Protein AF-A0A1Z5SNR1-F1 (afdb_monomer_lite)

Radius of gyration: 35.15 Å; chains: 1; bounding box: 63×49×98 Å

InterPro domains:
  IPR018943 Oligosaccaryltransferase [PF10215] (26-58)
  IPR036330 Oligosaccharyltransferase subunit ost4p superfamily [SSF103464] (26-59)
  IPR051307 Dolichyl-diphosphooligosaccharide--protein glycosyltransferase subunit 4 [PTHR48164] (26-69)

Organism: NCBI:txid1157616

Structure (mmCIF, N/CA/C/O backbone):
data_AF-A0A1Z5SNR1-F1
#
_entry.id   AF-A0A1Z5SNR1-F1
#
loop_
_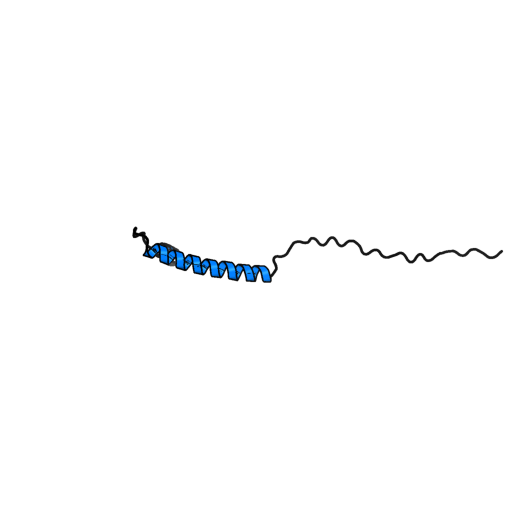atom_site.group_PDB
_atom_site.id
_atom_site.type_symbol
_atom_site.label_atom_id
_atom_site.label_alt_id
_atom_site.label_comp_id
_atom_site.label_asym_id
_atom_site.label_entity_id
_atom_site.label_seq_id
_atom_site.pdbx_PDB_ins_code
_atom_site.Cartn_x
_atom_site.Cartn_y
_atom_site.Cartn_z
_atom_site.occupancy
_atom_site.B_iso_or_equiv
_atom_site.auth_seq_id
_atom_site.auth_comp_id
_atom_site.auth_asym_id
_atom_site.auth_atom_id
_atom_site.pdbx_PDB_model_num
ATOM 1 N N . MET A 1 1 ? 48.643 -35.430 -65.477 1.00 45.91 1 MET A N 1
ATOM 2 C CA . MET A 1 1 ? 49.041 -35.617 -64.067 1.00 45.91 1 MET A CA 1
ATOM 3 C C . MET A 1 1 ? 49.072 -34.231 -63.432 1.00 45.91 1 MET A C 1
ATOM 5 O O . MET A 1 1 ? 50.083 -33.556 -63.520 1.00 45.91 1 MET A O 1
ATOM 9 N N . SER A 1 2 ? 47.923 -33.749 -62.945 1.00 49.00 2 SER A N 1
ATOM 10 C CA . SER A 1 2 ? 47.806 -32.449 -62.271 1.00 49.00 2 SER A CA 1
ATOM 11 C C . SER A 1 2 ? 47.296 -32.702 -60.862 1.00 49.00 2 SER A C 1
ATOM 13 O O . SER A 1 2 ? 46.309 -33.407 -60.672 1.00 49.00 2 SER A O 1
ATOM 15 N N . LEU A 1 3 ? 48.077 -32.205 -59.916 1.00 52.91 3 LEU A N 1
ATOM 16 C CA . LEU A 1 3 ? 48.099 -32.506 -58.497 1.00 52.91 3 LEU A CA 1
ATOM 17 C C . LEU A 1 3 ? 46.843 -31.984 -57.782 1.00 52.91 3 LEU A C 1
ATOM 19 O O . LEU A 1 3 ? 46.482 -30.816 -57.918 1.00 52.91 3 LEU A O 1
ATOM 23 N N . SER A 1 4 ? 46.205 -32.857 -57.007 1.00 53.84 4 SER A N 1
ATOM 24 C CA . SER A 1 4 ? 45.111 -32.548 -56.088 1.00 53.84 4 SER A CA 1
ATOM 25 C C . SER A 1 4 ? 45.596 -31.612 -54.970 1.00 53.84 4 SER A C 1
ATOM 27 O O . SER A 1 4 ? 46.342 -32.038 -54.092 1.00 53.84 4 SER A O 1
ATOM 29 N N . ILE A 1 5 ? 45.168 -30.349 -54.991 1.00 60.91 5 ILE A N 1
ATOM 30 C CA . ILE A 1 5 ? 45.298 -29.383 -53.883 1.00 60.91 5 ILE A CA 1
ATOM 31 C C . ILE A 1 5 ? 43.883 -29.224 -53.311 1.00 60.91 5 ILE A C 1
ATOM 33 O O . ILE A 1 5 ? 42.999 -28.707 -53.983 1.00 60.91 5 ILE A O 1
ATOM 37 N N . PHE A 1 6 ? 43.539 -29.960 -52.255 1.00 56.44 6 PHE A N 1
ATOM 38 C CA . PHE A 1 6 ? 43.768 -29.636 -50.841 1.00 56.44 6 PHE A CA 1
ATOM 39 C C . PHE A 1 6 ? 42.922 -28.451 -50.358 1.00 56.44 6 PHE A C 1
ATOM 41 O O . PHE A 1 6 ? 43.171 -27.302 -50.709 1.00 56.44 6 PHE A O 1
ATOM 48 N N . GLY A 1 7 ? 41.977 -28.768 -49.468 1.00 54.72 7 GLY A N 1
ATOM 49 C CA . GLY A 1 7 ? 41.489 -27.832 -48.461 1.00 54.72 7 GLY A CA 1
ATOM 50 C C . GLY A 1 7 ? 40.183 -27.132 -48.799 1.00 54.72 7 GLY A C 1
ATOM 51 O O . GLY A 1 7 ? 40.148 -25.913 -48.949 1.00 54.72 7 GLY A O 1
ATOM 52 N N . GLN A 1 8 ? 39.108 -27.918 -48.843 1.00 53.47 8 GLN A N 1
ATOM 53 C CA . GLN A 1 8 ? 37.752 -27.485 -48.521 1.00 53.47 8 GLN A CA 1
ATOM 54 C C . GLN A 1 8 ? 37.809 -26.564 -47.289 1.00 53.47 8 GLN A C 1
ATOM 56 O O . GLN A 1 8 ? 38.134 -27.006 -46.188 1.00 53.47 8 GLN A O 1
ATOM 61 N N . ARG A 1 9 ? 37.600 -25.256 -47.484 1.00 50.12 9 ARG A N 1
ATOM 62 C CA . ARG A 1 9 ? 37.453 -24.314 -46.372 1.00 50.12 9 ARG A CA 1
ATOM 63 C C . ARG A 1 9 ? 36.063 -24.524 -45.796 1.00 50.12 9 ARG A C 1
ATOM 65 O O . ARG A 1 9 ? 35.131 -23.814 -46.160 1.00 50.12 9 ARG A O 1
ATOM 72 N N . ASP A 1 10 ? 35.943 -25.504 -44.912 1.00 48.72 10 ASP A N 1
ATOM 73 C CA . ASP A 1 10 ? 34.853 -25.543 -43.954 1.00 48.72 10 ASP A CA 1
ATOM 74 C C . ASP A 1 10 ? 35.038 -24.320 -43.052 1.00 48.72 10 ASP A C 1
ATOM 76 O O . ASP A 1 10 ? 35.843 -24.312 -42.119 1.00 48.72 10 ASP A O 1
ATOM 80 N N . THR A 1 11 ? 34.355 -23.223 -43.380 1.00 56.94 11 THR A N 1
ATOM 81 C CA . THR A 1 11 ? 34.192 -22.103 -42.457 1.00 56.94 11 THR A CA 1
ATOM 82 C C . THR A 1 11 ? 33.322 -22.599 -41.317 1.00 56.94 11 THR A C 1
ATOM 84 O O . THR A 1 11 ? 32.094 -22.566 -41.367 1.00 56.94 11 THR A O 1
ATOM 87 N N . GLN A 1 12 ? 34.022 -23.139 -40.330 1.00 49.84 12 GLN A N 1
ATOM 88 C CA . GLN A 1 12 ? 33.585 -23.523 -39.008 1.00 49.84 12 GLN A CA 1
ATOM 89 C C . GLN A 1 12 ? 32.541 -22.533 -38.482 1.00 49.84 12 GLN A C 1
ATOM 91 O O . GLN A 1 12 ? 32.826 -21.364 -38.234 1.00 49.84 12 GLN A O 1
ATOM 96 N N . SER A 1 13 ? 31.309 -23.015 -38.337 1.00 51.78 13 SER A N 1
ATOM 97 C CA . SER A 1 13 ? 30.236 -22.330 -37.629 1.00 51.78 13 SER A CA 1
ATOM 98 C C . SER A 1 13 ? 30.688 -22.045 -36.195 1.00 51.78 13 SER A C 1
ATOM 100 O O . SER A 1 13 ? 30.758 -22.966 -35.376 1.00 51.78 13 SER A O 1
ATOM 102 N N . THR A 1 14 ? 31.008 -20.790 -35.885 1.00 59.97 14 THR A N 1
ATOM 103 C CA . THR A 1 14 ? 31.228 -20.333 -34.510 1.00 59.97 14 THR A CA 1
ATOM 104 C C . THR A 1 14 ? 29.915 -20.474 -33.745 1.00 59.97 14 THR A C 1
ATOM 106 O O . THR A 1 14 ? 29.027 -19.632 -33.853 1.00 59.97 14 THR A O 1
ATOM 109 N N . GLN A 1 15 ? 29.769 -21.567 -33.002 1.00 65.31 15 GLN A N 1
ATOM 110 C CA . GLN A 1 15 ? 28.683 -21.732 -32.042 1.00 65.31 15 GLN A CA 1
ATOM 111 C C . GLN A 1 15 ? 28.881 -20.702 -30.918 1.00 65.31 15 GLN A C 1
ATOM 113 O O . GLN A 1 15 ? 29.964 -20.674 -30.325 1.00 65.31 15 GLN A O 1
ATOM 118 N N . PRO A 1 16 ? 27.893 -19.848 -30.598 1.00 65.81 16 PRO A N 1
ATOM 119 C CA . PRO A 1 16 ? 27.970 -19.038 -29.395 1.00 65.81 16 PRO A CA 1
ATOM 120 C C . PRO A 1 16 ? 27.911 -19.972 -28.181 1.00 65.81 16 PRO A C 1
ATOM 122 O O . PRO A 1 16 ? 27.018 -20.811 -28.068 1.00 65.81 16 PRO A O 1
ATOM 125 N N . PHE A 1 17 ? 28.883 -19.846 -27.278 1.00 62.50 17 PHE A N 1
ATOM 126 C CA . PHE A 1 17 ? 28.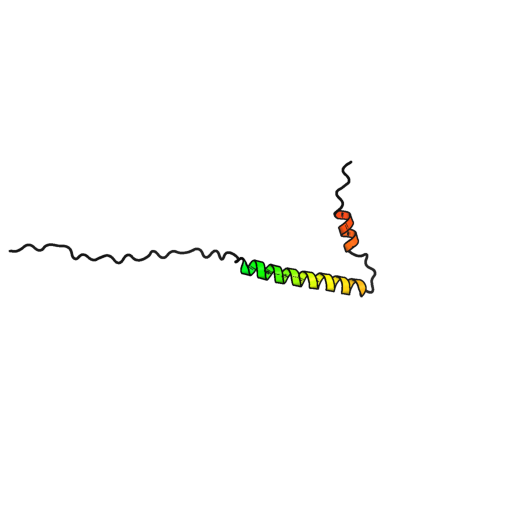883 -20.563 -26.005 1.00 62.50 17 PHE A CA 1
ATOM 127 C C . PHE A 1 17 ? 27.553 -20.325 -25.266 1.00 62.50 17 PHE A C 1
ATOM 129 O O . PHE A 1 17 ? 27.122 -19.170 -25.179 1.00 62.50 17 PHE A O 1
ATOM 136 N N . PRO A 1 18 ? 26.901 -21.361 -24.704 1.00 64.88 18 PRO A N 1
ATOM 137 C CA . PRO A 1 18 ? 25.756 -21.160 -23.830 1.00 64.88 18 PRO A CA 1
ATOM 138 C C . PRO A 1 18 ? 26.229 -20.428 -22.570 1.00 64.88 18 PRO A C 1
ATOM 140 O O . PRO A 1 18 ? 26.810 -21.016 -21.661 1.00 64.88 18 PRO A O 1
ATOM 143 N N . GLN A 1 19 ? 26.003 -19.116 -22.542 1.00 66.31 19 GLN A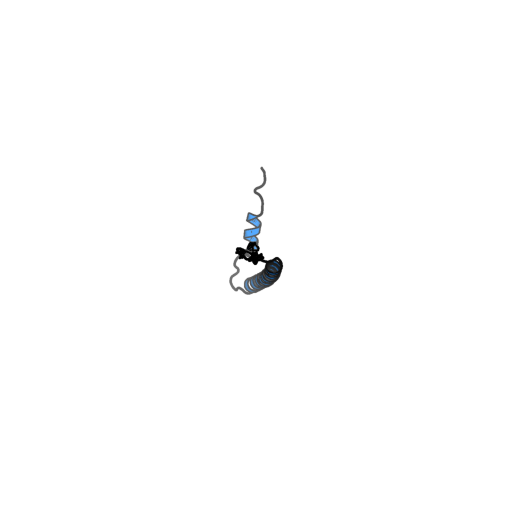 N 1
ATOM 144 C CA . GLN A 1 19 ? 26.202 -18.278 -21.368 1.00 66.31 19 GLN A CA 1
ATOM 145 C C . GLN A 1 19 ? 25.139 -18.664 -20.337 1.00 66.31 19 GLN A C 1
ATOM 147 O O . GLN A 1 19 ? 23.994 -18.207 -20.400 1.00 66.31 19 GLN A O 1
ATOM 152 N N . HIS A 1 20 ? 25.501 -19.545 -19.406 1.00 61.81 20 HIS A N 1
ATOM 153 C CA . HIS A 1 20 ? 24.706 -19.784 -18.211 1.00 61.81 20 HIS A CA 1
ATOM 154 C C . HIS A 1 20 ? 24.785 -18.517 -17.357 1.00 61.81 20 HIS A C 1
ATOM 156 O O . HIS A 1 20 ? 25.710 -18.340 -16.571 1.00 61.81 20 HIS A O 1
ATOM 162 N N . HIS A 1 21 ? 23.850 -17.595 -17.579 1.00 63.62 21 HIS A N 1
ATOM 163 C CA . HIS A 1 21 ? 23.668 -16.435 -16.725 1.00 63.62 21 HIS A CA 1
ATOM 164 C C . HIS A 1 21 ? 23.064 -16.956 -15.419 1.00 63.62 21 HIS A C 1
ATOM 166 O O . HIS A 1 21 ? 21.919 -17.415 -15.453 1.00 63.62 21 HIS A O 1
ATOM 172 N N . PRO A 1 22 ? 23.781 -16.934 -14.280 1.00 65.50 22 PRO A N 1
ATOM 173 C CA . PRO A 1 22 ? 23.133 -17.170 -13.006 1.00 65.50 22 PRO A CA 1
ATOM 174 C C . PRO A 1 22 ? 22.098 -16.060 -12.834 1.00 65.50 22 PRO A C 1
ATOM 176 O O . PRO A 1 22 ? 22.437 -14.907 -12.568 1.00 65.50 22 PRO A O 1
ATOM 179 N N . SER A 1 23 ? 20.825 -16.401 -13.028 1.00 61.69 23 SER A N 1
ATOM 180 C CA . SER A 1 23 ? 19.689 -15.551 -12.703 1.00 61.69 23 SER A CA 1
ATOM 181 C C . SER A 1 23 ? 19.563 -15.488 -11.182 1.00 61.69 23 SER A C 1
ATOM 183 O O . SER A 1 23 ? 18.625 -16.016 -10.591 1.00 61.69 23 SER A O 1
ATOM 185 N N . ASN A 1 24 ? 20.540 -14.866 -10.525 1.00 62.97 24 ASN A N 1
ATOM 186 C CA . ASN A 1 24 ? 20.280 -14.250 -9.240 1.00 62.97 24 ASN A CA 1
ATOM 187 C C . ASN A 1 24 ? 19.298 -13.123 -9.539 1.00 62.97 24 ASN A C 1
ATOM 189 O O . ASN A 1 24 ? 19.684 -12.065 -10.034 1.00 62.97 24 ASN A O 1
ATOM 193 N N . THR A 1 25 ? 18.014 -13.403 -9.337 1.00 65.62 25 THR A N 1
ATOM 194 C CA . THR A 1 25 ? 16.929 -12.442 -9.491 1.00 65.62 25 THR A CA 1
ATOM 195 C C . THR A 1 25 ? 17.174 -11.309 -8.504 1.00 65.62 25 THR A C 1
ATOM 197 O O . THR A 1 25 ? 16.821 -11.403 -7.330 1.00 65.62 25 THR A O 1
ATOM 200 N N . MET A 1 26 ? 17.845 -10.251 -8.955 1.00 75.19 26 MET A N 1
ATOM 201 C CA . MET A 1 26 ? 17.936 -9.026 -8.178 1.00 75.19 26 MET A CA 1
ATOM 202 C C . MET A 1 26 ? 16.519 -8.482 -8.010 1.00 75.19 26 MET A C 1
ATOM 204 O O . MET A 1 26 ? 15.778 -8.338 -8.985 1.00 75.19 26 MET A O 1
ATOM 208 N N . ILE A 1 27 ? 16.142 -8.208 -6.760 1.00 78.19 27 ILE A N 1
ATOM 209 C CA . ILE A 1 27 ? 14.935 -7.453 -6.431 1.00 78.19 27 ILE A CA 1
ATOM 210 C C . ILE A 1 27 ? 14.986 -6.136 -7.225 1.00 78.19 27 ILE A C 1
ATOM 212 O O . ILE A 1 27 ? 15.958 -5.390 -7.143 1.00 78.19 27 ILE A O 1
ATOM 216 N N . SER A 1 28 ? 13.995 -5.896 -8.082 1.00 85.88 28 SER A N 1
ATOM 217 C CA . SER A 1 28 ? 13.979 -4.709 -8.945 1.00 85.88 28 SER A CA 1
ATOM 218 C C . SER A 1 28 ? 13.543 -3.484 -8.139 1.00 85.88 28 SER A C 1
ATOM 220 O O . SER A 1 28 ? 12.670 -3.604 -7.276 1.00 85.88 28 SER A O 1
ATOM 222 N N . ASP A 1 29 ? 14.064 -2.296 -8.446 1.00 85.19 29 ASP A N 1
ATOM 223 C CA . ASP A 1 29 ? 13.657 -1.038 -7.795 1.00 85.19 29 ASP A CA 1
ATOM 224 C C . ASP A 1 29 ? 12.133 -0.836 -7.812 1.00 85.19 29 ASP A C 1
ATOM 226 O O . ASP A 1 29 ? 11.542 -0.359 -6.844 1.00 85.19 29 ASP A O 1
ATOM 230 N N . ALA A 1 30 ? 11.469 -1.301 -8.874 1.00 88.06 30 ALA A N 1
ATOM 231 C CA . ALA A 1 30 ? 10.014 -1.286 -8.993 1.00 88.06 30 ALA A CA 1
ATOM 232 C C . ALA A 1 30 ? 9.310 -2.118 -7.902 1.00 88.06 30 ALA A C 1
ATOM 234 O O . ALA A 1 30 ? 8.249 -1.738 -7.401 1.00 88.06 30 ALA A O 1
ATOM 235 N N . SER A 1 31 ? 9.901 -3.245 -7.504 1.00 87.38 31 SER A N 1
ATOM 236 C CA . SER A 1 31 ? 9.364 -4.099 -6.440 1.00 87.38 31 SER A CA 1
ATOM 237 C C . SER A 1 31 ? 9.604 -3.515 -5.047 1.00 87.38 31 SER A C 1
ATOM 239 O O . SER A 1 31 ? 8.710 -3.597 -4.208 1.00 87.38 31 SER A O 1
ATOM 241 N N . LEU A 1 32 ? 10.735 -2.834 -4.819 1.00 91.12 32 LEU A N 1
ATOM 242 C CA . LEU A 1 32 ? 10.965 -2.078 -3.582 1.00 91.12 32 LEU A CA 1
ATOM 243 C C . LEU A 1 32 ? 10.032 -0.869 -3.469 1.00 91.12 32 LEU A C 1
ATOM 245 O O . LEU A 1 32 ? 9.477 -0.630 -2.399 1.00 91.12 32 LEU A O 1
ATOM 249 N N . TYR A 1 33 ? 9.797 -0.150 -4.569 1.00 93.38 33 TYR A N 1
ATOM 250 C CA . TYR A 1 33 ? 8.814 0.932 -4.623 1.00 93.38 33 TYR A CA 1
ATOM 251 C C . TYR A 1 33 ? 7.405 0.427 -4.286 1.00 93.38 33 TYR A C 1
ATOM 253 O O . TYR A 1 33 ? 6.730 0.978 -3.418 1.00 93.38 33 TYR A O 1
ATOM 261 N N . SER A 1 34 ? 6.990 -0.678 -4.908 1.00 91.88 34 SER A N 1
ATOM 262 C CA . SER A 1 34 ? 5.686 -1.298 -4.648 1.00 91.88 34 SER A CA 1
ATOM 263 C C . SER A 1 34 ? 5.551 -1.759 -3.193 1.00 91.88 34 SER A C 1
ATOM 265 O O . SER A 1 34 ? 4.525 -1.512 -2.557 1.00 91.88 34 SER A O 1
ATOM 267 N N . LEU A 1 35 ? 6.604 -2.368 -2.636 1.00 93.50 35 LEU A N 1
ATOM 268 C CA . LEU A 1 35 ? 6.650 -2.764 -1.231 1.00 93.50 35 LEU A CA 1
ATOM 269 C C . LEU A 1 35 ? 6.545 -1.552 -0.297 1.00 93.50 35 LEU A C 1
ATOM 271 O O . LEU A 1 35 ? 5.814 -1.618 0.686 1.00 93.50 35 LEU A O 1
ATOM 275 N N . ALA A 1 36 ? 7.231 -0.448 -0.597 1.00 94.38 36 ALA A N 1
ATOM 276 C CA . ALA A 1 36 ? 7.195 0.764 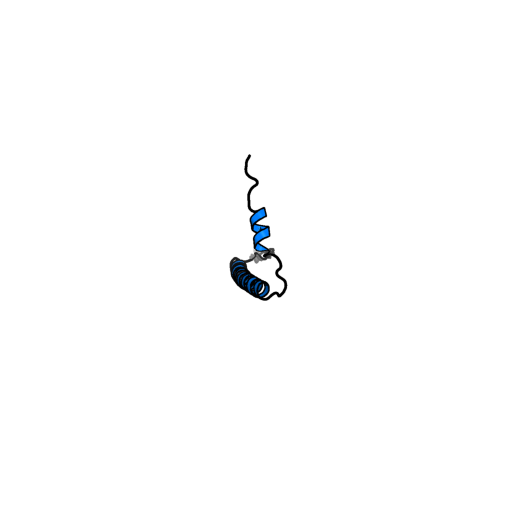0.219 1.00 94.38 36 ALA A CA 1
ATOM 277 C C . ALA A 1 36 ? 5.790 1.379 0.275 1.00 94.38 36 ALA A C 1
ATOM 279 O O . ALA A 1 36 ? 5.326 1.763 1.348 1.00 94.38 36 ALA A O 1
ATOM 280 N N . ILE A 1 37 ? 5.081 1.421 -0.856 1.00 94.50 37 ILE A N 1
ATOM 281 C CA . ILE A 1 37 ? 3.696 1.907 -0.907 1.00 94.50 37 ILE A CA 1
ATOM 282 C C . ILE A 1 37 ? 2.754 0.967 -0.144 1.00 94.50 37 ILE A C 1
ATOM 284 O O . ILE A 1 37 ? 1.913 1.427 0.636 1.00 94.50 37 ILE A O 1
ATOM 288 N N . PHE A 1 38 ? 2.910 -0.348 -0.312 1.00 95.50 38 PHE A N 1
ATOM 289 C CA . PHE A 1 38 ? 2.114 -1.337 0.413 1.00 95.50 38 PHE A CA 1
ATOM 290 C C . PHE A 1 38 ? 2.336 -1.248 1.926 1.00 95.50 38 PHE A C 1
ATOM 292 O O . PHE A 1 38 ? 1.386 -1.106 2.690 1.00 95.50 38 PHE A O 1
ATOM 299 N N . LEU A 1 39 ? 3.593 -1.268 2.365 1.00 94.62 39 LEU A N 1
ATOM 300 C CA . LEU A 1 39 ? 3.941 -1.225 3.780 1.00 94.62 39 LEU A CA 1
ATOM 301 C C . LEU A 1 39 ? 3.573 0.123 4.414 1.00 94.62 39 LEU A C 1
ATOM 303 O O . LEU A 1 39 ? 3.087 0.160 5.542 1.00 94.62 39 LEU A O 1
ATOM 307 N N . GLY A 1 40 ? 3.755 1.229 3.688 1.00 95.50 40 GLY A N 1
ATOM 308 C CA . GLY A 1 40 ? 3.379 2.565 4.146 1.00 95.50 40 GLY A CA 1
ATOM 309 C C . GLY A 1 40 ? 1.870 2.713 4.343 1.00 95.50 40 GLY A C 1
ATOM 310 O O . GLY A 1 40 ? 1.428 3.192 5.387 1.00 95.50 40 GLY A O 1
ATOM 311 N N . SER A 1 41 ? 1.068 2.246 3.384 1.00 95.62 41 SER A N 1
ATOM 312 C CA . SER A 1 41 ? -0.396 2.272 3.502 1.00 95.62 41 SER A CA 1
ATOM 313 C C . SER A 1 41 ? -0.914 1.296 4.565 1.00 95.62 41 SER A C 1
ATOM 315 O O . SER A 1 41 ? -1.767 1.674 5.367 1.00 95.62 41 SER A O 1
ATOM 317 N N . ALA A 1 42 ? -0.345 0.090 4.658 1.00 95.31 42 ALA A N 1
ATOM 318 C CA . ALA A 1 42 ? -0.650 -0.862 5.726 1.00 95.31 42 ALA A CA 1
ATOM 319 C C . ALA A 1 42 ? -0.333 -0.291 7.121 1.00 95.31 42 ALA A C 1
ATOM 321 O O . ALA A 1 42 ? -1.130 -0.451 8.044 1.00 95.31 42 ALA A O 1
ATOM 322 N N . SER A 1 43 ? 0.791 0.422 7.267 1.00 94.81 43 SER A N 1
ATOM 323 C CA . SER A 1 43 ? 1.171 1.112 8.506 1.00 94.81 43 SER A CA 1
ATOM 324 C C . SER A 1 43 ? 0.156 2.190 8.891 1.00 94.81 43 SER A C 1
ATOM 326 O O . SER A 1 43 ? -0.310 2.215 10.028 1.00 94.81 43 SER A O 1
ATOM 328 N N . MET A 1 44 ? -0.266 3.028 7.938 1.00 95.38 44 MET A N 1
ATOM 329 C CA . MET A 1 44 ? -1.289 4.048 8.199 1.00 95.38 44 MET A CA 1
ATOM 330 C C . MET A 1 44 ? -2.611 3.429 8.668 1.00 95.38 44 MET A C 1
ATOM 332 O O . MET A 1 44 ? -3.209 3.920 9.625 1.00 95.38 44 MET A O 1
ATOM 336 N N . LEU A 1 45 ? -3.037 2.314 8.064 1.00 93.19 45 LEU A N 1
ATOM 337 C CA . LEU A 1 45 ? -4.230 1.584 8.508 1.00 93.19 45 LEU A CA 1
ATOM 3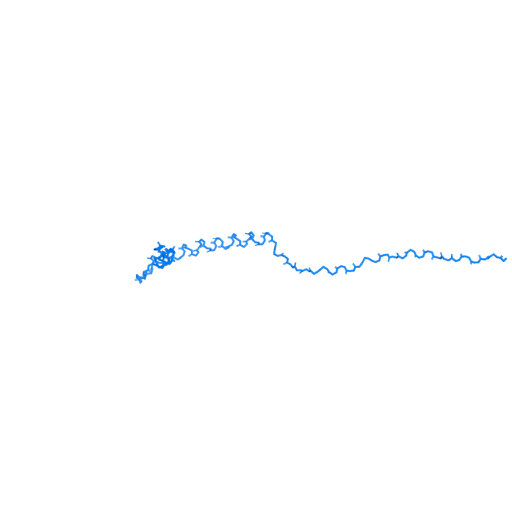38 C C . LEU A 1 45 ? -4.058 0.983 9.911 1.00 93.19 45 LEU A C 1
ATOM 340 O O . LEU A 1 45 ? -4.969 1.092 10.730 1.00 93.19 45 LEU A O 1
ATOM 344 N N . MET A 1 46 ? -2.898 0.390 10.213 1.00 90.50 46 MET A N 1
ATOM 345 C CA . MET A 1 46 ? -2.593 -0.174 11.536 1.00 90.50 46 MET A CA 1
ATOM 346 C C . MET A 1 46 ? -2.597 0.883 12.644 1.00 90.50 46 MET A C 1
ATOM 348 O O . MET A 1 46 ? -3.123 0.622 13.724 1.00 90.50 46 MET A O 1
ATOM 352 N N . ILE A 1 47 ? -2.064 2.081 12.385 1.00 90.38 47 ILE A N 1
ATOM 353 C CA . ILE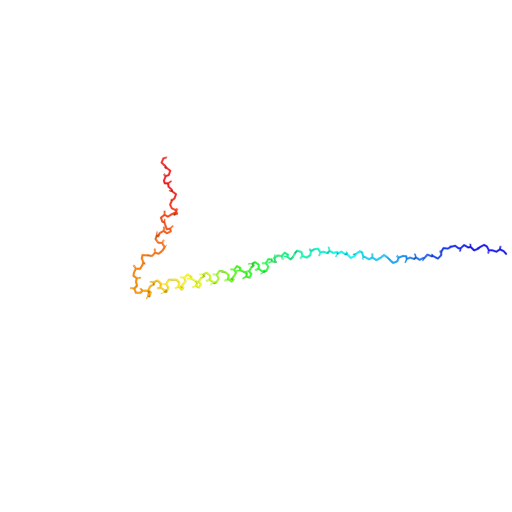 A 1 47 ? -2.041 3.177 13.368 1.00 90.38 47 ILE A CA 1
ATOM 354 C C . ILE A 1 47 ? -3.463 3.673 13.662 1.00 90.38 47 ILE A C 1
ATOM 356 O O . ILE A 1 47 ? -3.823 3.855 14.825 1.00 90.38 47 ILE A O 1
ATOM 360 N N . VAL A 1 48 ? -4.293 3.856 12.631 1.00 92.31 48 VAL A N 1
ATOM 361 C CA . VAL A 1 48 ? -5.686 4.299 12.810 1.00 92.31 48 VAL A CA 1
ATOM 362 C C . VAL A 1 48 ? -6.516 3.230 13.520 1.00 92.31 48 VAL A C 1
ATOM 364 O O . VAL A 1 48 ? -7.272 3.559 14.432 1.00 92.31 48 VAL A O 1
ATOM 367 N N . LEU A 1 49 ? -6.357 1.954 13.151 1.00 90.75 49 LEU A N 1
ATOM 368 C CA . LEU A 1 49 ? -7.050 0.849 13.815 1.00 90.75 49 LEU A CA 1
ATOM 369 C C . LEU A 1 49 ? -6.646 0.731 15.287 1.00 90.75 49 LEU A C 1
ATOM 371 O O . LEU A 1 49 ? -7.515 0.541 16.131 1.00 90.75 49 LEU A O 1
ATOM 375 N N . TYR A 1 50 ? -5.356 0.877 15.604 1.00 88.38 50 TYR A N 1
ATOM 376 C CA . TYR A 1 50 ? -4.887 0.908 16.988 1.00 88.38 50 TYR A CA 1
ATOM 377 C C . TYR A 1 50 ? -5.580 2.022 17.776 1.00 88.38 50 TYR A C 1
ATOM 379 O O . TYR A 1 50 ? -6.168 1.744 18.816 1.00 88.38 50 TYR A O 1
ATOM 387 N N . HIS A 1 51 ? -5.591 3.250 17.244 1.00 86.19 51 HIS A N 1
ATOM 388 C CA . HIS A 1 51 ? -6.242 4.379 17.908 1.00 86.19 51 HIS A CA 1
ATOM 389 C C . HIS A 1 51 ? -7.745 4.140 18.095 1.00 86.19 51 HIS A C 1
ATOM 391 O O . HIS A 1 51 ? -8.291 4.418 19.157 1.00 86.19 51 HIS A O 1
ATOM 397 N N . PHE A 1 52 ? -8.411 3.568 17.091 1.00 87.50 52 PHE A N 1
ATOM 398 C CA . PHE A 1 52 ? -9.828 3.229 17.171 1.00 87.50 52 PHE A CA 1
ATOM 399 C C . PHE A 1 52 ? -10.117 2.159 18.233 1.00 87.50 52 PHE A C 1
ATOM 401 O O . PHE A 1 52 ? -11.082 2.284 18.981 1.00 87.50 52 PHE A O 1
ATOM 408 N N . LEU A 1 53 ? -9.308 1.106 18.319 1.00 87.88 53 LEU A N 1
ATOM 409 C CA . LEU A 1 53 ? -9.497 0.057 19.322 1.00 87.88 53 LEU A CA 1
ATOM 410 C C . LEU A 1 53 ? -9.150 0.551 20.731 1.00 87.88 53 LEU A C 1
ATOM 412 O O . LEU A 1 53 ? -9.860 0.209 21.669 1.00 87.88 53 LEU A O 1
ATOM 416 N N . GLU A 1 54 ? -8.117 1.381 20.874 1.00 82.44 54 GLU A N 1
ATOM 417 C CA . GLU A 1 54 ? -7.686 1.966 22.151 1.00 82.44 54 GLU A CA 1
ATOM 418 C C . GLU A 1 54 ? -8.779 2.843 22.773 1.00 82.44 54 GLU A C 1
ATOM 420 O O . GLU A 1 54 ? -9.066 2.703 23.957 1.00 82.44 54 GLU A O 1
ATOM 425 N N . ILE A 1 55 ? -9.453 3.688 21.985 1.00 82.75 55 ILE A N 1
ATOM 426 C CA . ILE A 1 55 ? -10.532 4.544 22.509 1.00 82.75 55 ILE A CA 1
ATOM 427 C C . ILE A 1 55 ? -11.827 3.776 22.819 1.00 82.75 55 ILE A C 1
ATOM 429 O O . ILE A 1 55 ? -12.626 4.239 23.628 1.00 82.75 55 ILE A O 1
ATOM 433 N N . ASN A 1 56 ? -12.073 2.645 22.148 1.00 82.94 56 ASN A N 1
ATOM 434 C CA . ASN A 1 56 ? -13.310 1.866 22.296 1.00 82.94 56 ASN A CA 1
ATOM 435 C C . ASN A 1 56 ? -13.164 0.678 23.261 1.00 82.94 56 ASN A C 1
ATOM 437 O O . ASN A 1 56 ? -14.160 0.024 23.581 1.00 82.94 56 ASN A O 1
ATOM 441 N N . ALA A 1 57 ? -11.952 0.364 23.716 1.00 81.31 57 ALA A N 1
ATOM 442 C CA . ALA A 1 57 ? -11.733 -0.674 24.708 1.00 81.31 57 ALA A CA 1
ATOM 443 C C . ALA A 1 57 ? -12.333 -0.243 26.056 1.00 81.31 57 ALA A C 1
ATOM 445 O O . ALA A 1 57 ? -12.103 0.861 26.538 1.00 81.31 57 ALA A O 1
ATOM 446 N N . GLN A 1 58 ? -13.118 -1.131 26.668 1.00 68.81 58 GLN A N 1
ATOM 447 C CA . GLN A 1 58 ? -13.763 -0.878 27.964 1.00 68.81 58 GLN A CA 1
ATOM 448 C C . GLN A 1 58 ? -12.782 -0.973 29.145 1.00 68.81 58 GLN A C 1
ATOM 450 O O . GLN A 1 58 ? -13.114 -0.530 30.242 1.00 68.81 58 GLN A O 1
ATOM 455 N N . ASP A 1 59 ? -11.580 -1.515 28.916 1.00 69.12 59 ASP A N 1
ATOM 456 C CA . ASP A 1 59 ? -10.493 -1.536 29.892 1.00 69.12 59 ASP A CA 1
ATOM 457 C C . ASP A 1 59 ? -9.561 -0.336 29.665 1.00 69.12 59 ASP A C 1
ATOM 459 O O . ASP A 1 59 ? -8.940 -0.250 28.599 1.00 69.12 59 ASP A O 1
ATOM 463 N N . PRO A 1 60 ? -9.398 0.567 30.651 1.00 63.28 60 PRO A N 1
ATOM 464 C CA . PRO A 1 60 ? -8.434 1.655 30.587 1.00 63.28 60 PRO A CA 1
ATOM 465 C C . PRO A 1 60 ? -7.031 1.081 30.802 1.00 63.28 60 PRO A C 1
ATOM 467 O O . PRO A 1 60 ? -6.438 1.198 31.874 1.00 63.28 60 PRO A O 1
ATOM 470 N N . LYS A 1 61 ? -6.498 0.398 29.791 1.00 61.75 61 LYS A N 1
ATOM 471 C CA . LYS A 1 61 ? -5.091 0.018 29.784 1.00 61.75 61 LYS A CA 1
ATOM 472 C C . LYS A 1 61 ? -4.288 1.270 29.451 1.00 61.75 61 LYS A C 1
ATOM 474 O O . LYS A 1 61 ? -4.539 1.900 28.428 1.00 61.75 61 LYS A O 1
ATOM 479 N N . GLU A 1 62 ? -3.372 1.632 30.349 1.00 65.38 62 GLU A N 1
ATOM 480 C CA . GLU A 1 62 ? -2.395 2.711 30.168 1.00 65.38 62 GLU A CA 1
ATOM 481 C C . GLU A 1 62 ? -1.880 2.745 28.715 1.00 65.38 62 GLU A C 1
ATOM 483 O O . GLU A 1 62 ? -1.533 1.690 28.167 1.00 65.38 62 GLU A O 1
ATOM 488 N N . PRO A 1 63 ? -1.847 3.924 28.068 1.00 64.88 63 PRO A N 1
ATOM 489 C CA . PRO A 1 63 ? -1.496 4.020 26.660 1.00 64.88 63 PRO A CA 1
ATOM 490 C C . PRO A 1 63 ? -0.066 3.517 26.441 1.00 64.88 63 PRO A C 1
ATOM 492 O O . PRO A 1 63 ? 0.894 4.082 26.967 1.00 64.88 63 PRO A O 1
ATOM 495 N N . LEU A 1 64 ? 0.097 2.505 25.581 1.00 64.56 64 LEU A N 1
ATOM 496 C CA . LEU A 1 64 ? 1.399 1.907 25.225 1.00 64.56 64 LEU A CA 1
ATOM 497 C C . LEU A 1 64 ? 2.378 2.929 24.607 1.00 64.56 64 LEU A C 1
ATOM 499 O O . LEU A 1 64 ? 3.577 2.681 24.473 1.00 64.56 64 LEU A O 1
ATOM 503 N N . THR A 1 65 ? 1.869 4.101 24.215 1.00 63.38 65 THR A N 1
ATOM 504 C CA . THR A 1 65 ? 2.662 5.230 23.711 1.00 63.38 65 THR A CA 1
ATOM 505 C C . THR A 1 65 ? 3.465 5.941 24.808 1.00 63.38 65 THR A C 1
ATOM 507 O O . THR A 1 65 ? 4.490 6.559 24.503 1.00 63.38 65 THR A O 1
ATOM 510 N N . SER A 1 66 ? 3.040 5.834 26.072 1.00 59.44 66 SER A N 1
ATOM 511 C CA . SER A 1 66 ? 3.700 6.454 27.225 1.00 59.44 66 SER A CA 1
ATOM 512 C C . SER A 1 66 ? 4.955 5.693 27.647 1.00 59.44 66 SER A C 1
ATOM 514 O O . SER A 1 66 ? 5.978 6.324 27.910 1.00 59.44 66 SER A O 1
ATOM 516 N N . GLU A 1 67 ? 4.930 4.356 27.621 1.00 59.97 67 GLU A N 1
ATOM 517 C CA . GLU A 1 67 ? 6.094 3.521 27.961 1.00 59.97 67 GLU A CA 1
ATOM 518 C C . GLU A 1 67 ? 7.259 3.743 26.982 1.00 59.97 67 GLU A C 1
ATOM 520 O O . GLU A 1 67 ? 8.388 3.994 27.396 1.00 59.97 67 GLU A O 1
ATOM 525 N N . ARG A 1 68 ? 6.986 3.813 25.671 1.00 62.97 68 ARG A N 1
ATOM 526 C CA . ARG A 1 68 ? 8.033 4.053 24.656 1.00 62.97 68 ARG A CA 1
ATOM 527 C C . ARG A 1 68 ? 8.704 5.427 24.734 1.00 62.97 68 ARG A C 1
ATOM 529 O O . ARG A 1 68 ? 9.833 5.572 24.271 1.00 62.97 68 ARG A O 1
ATOM 536 N N . LYS A 1 69 ? 8.030 6.452 25.269 1.00 58.91 69 LYS A N 1
ATOM 537 C CA . LYS A 1 69 ? 8.634 7.786 25.447 1.00 58.91 69 LYS A CA 1
ATOM 538 C C . LYS A 1 69 ? 9.678 7.802 26.568 1.00 58.91 69 LYS A C 1
ATOM 540 O O . LYS A 1 69 ? 10.581 8.632 26.505 1.00 58.91 69 LYS A O 1
ATOM 545 N N . ALA A 1 70 ? 9.580 6.905 27.552 1.00 59.41 70 ALA A N 1
ATOM 546 C CA . ALA A 1 70 ? 10.542 6.804 28.648 1.00 59.41 70 ALA A CA 1
ATOM 547 C C . ALA A 1 70 ? 11.876 6.184 28.195 1.00 59.41 70 ALA A C 1
ATOM 549 O O . ALA A 1 70 ? 12.937 6.667 28.585 1.00 59.41 70 ALA A O 1
ATOM 550 N N . ASP A 1 71 ? 11.827 5.196 27.298 1.00 61.66 71 ASP A N 1
ATOM 551 C CA . ASP A 1 71 ? 13.012 4.472 26.807 1.00 61.66 71 ASP A CA 1
ATOM 552 C C . ASP A 1 71 ? 13.850 5.266 25.790 1.00 61.66 71 ASP A C 1
ATOM 554 O O . ASP A 1 71 ? 15.018 4.961 25.551 1.00 61.66 71 ASP A O 1
ATOM 558 N N . ALA A 1 72 ? 13.263 6.299 25.177 1.00 63.94 72 ALA A N 1
ATOM 559 C CA . ALA A 1 72 ? 13.923 7.142 24.180 1.00 63.94 72 ALA A CA 1
ATOM 560 C C . ALA A 1 72 ? 14.701 8.328 24.785 1.00 63.94 72 ALA A C 1
ATOM 562 O O . ALA A 1 72 ? 15.316 9.099 24.043 1.00 63.94 72 ALA A O 1
ATOM 563 N N . LEU A 1 73 ? 14.679 8.505 26.111 1.00 66.12 73 LEU A N 1
ATOM 564 C CA . LEU A 1 73 ? 15.490 9.517 26.782 1.00 66.12 73 LEU A CA 1
ATOM 565 C C . LEU A 1 73 ? 16.900 8.950 27.014 1.00 66.12 73 LEU A C 1
ATOM 567 O O . LEU A 1 73 ? 17.049 8.021 27.809 1.00 66.12 73 LEU A O 1
ATOM 571 N N . PRO A 1 74 ? 17.959 9.484 26.369 1.00 66.19 74 PRO A N 1
ATOM 572 C CA . PRO A 1 74 ? 19.317 9.077 26.699 1.00 66.19 74 PRO A CA 1
ATOM 573 C C . PRO A 1 74 ? 19.561 9.391 28.174 1.00 66.19 74 PRO A C 1
ATOM 575 O O . PRO A 1 74 ? 19.324 10.521 28.614 1.00 66.19 74 PRO A O 1
ATOM 578 N N . ALA A 1 75 ? 20.006 8.385 28.937 1.00 64.06 75 ALA A N 1
ATOM 579 C CA . ALA A 1 75 ? 20.393 8.549 30.330 1.00 64.06 75 ALA A CA 1
ATOM 580 C C . ALA A 1 75 ? 21.311 9.770 30.423 1.00 64.06 75 ALA A C 1
ATOM 582 O O . ALA A 1 75 ? 22.384 9.799 29.821 1.00 64.06 75 ALA A O 1
ATOM 583 N N . LYS A 1 76 ? 20.806 10.807 31.096 1.00 57.19 76 LYS A N 1
ATOM 584 C CA . LYS A 1 76 ? 21.436 12.112 31.264 1.00 57.19 76 LYS A CA 1
ATOM 585 C C . LYS A 1 76 ? 22.933 11.917 31.497 1.00 57.19 76 LYS A C 1
ATOM 587 O O . LYS A 1 76 ? 23.307 11.337 32.513 1.00 57.19 76 LYS A O 1
ATOM 592 N N . ALA A 1 77 ? 23.752 12.363 30.540 1.00 62.94 77 ALA A N 1
ATOM 593 C CA . ALA A 1 77 ? 25.198 12.424 30.694 1.00 62.94 77 ALA A CA 1
ATOM 594 C C . ALA A 1 77 ? 25.474 13.238 31.965 1.00 62.94 77 ALA A C 1
ATOM 596 O O . ALA A 1 77 ? 25.194 14.439 32.013 1.00 62.94 77 ALA A O 1
ATOM 597 N N . ARG A 1 78 ? 25.863 12.528 33.022 1.00 52.06 78 ARG A N 1
ATOM 598 C CA . ARG A 1 78 ? 26.249 13.088 34.311 1.00 52.06 78 ARG A CA 1
ATOM 599 C C . ARG A 1 78 ? 27.735 13.393 34.286 1.00 52.06 78 ARG A C 1
ATOM 601 O O . ARG A 1 78 ? 28.478 12.556 33.730 1.00 52.06 78 ARG A O 1
#

Foldseek 3Di:
DDDDDDDDPPPDDPDDPPPPDPPPPDCDPVNVVVVCVVVVVVVVVVVVVVVVCQVPDPDVDPPPVVVVVVVPDDPPPD

pLDDT: mean 72.16, std 15.49, range [45.91, 95.62]

Secondary structure (DSSP, 8-state):
--------------PPP--------PPPHHHHHHHHHHHHHHHHHHHHHHHHHHHH-SS----HHHHHHHHTS-----

Sequence (78 aa):
MSLSIFGQRDTQSTQPFPQHHPSNTMISDASLYSLAIFLGSASMLMIVLYHFLEINAQDPKEPLTSERKADALPAKAR